Protein AF-F1VZH6-F1 (afdb_monomer_lite)

Sequence (99 aa):
MSQLWQARFFTTVNHLRDLPTTQVPEIAFAGRSNAGKSTAINILCNQKKLAFASKTPGRTQHINYFSIGGAQINQHRKDVTKVDEIRALLGRFTWLWIR

Radius of gyration: 13.42 Å; chains: 1; bounding box: 29×26×40 Å

pLDDT: mean 80.15, std 15.77, range [41.16, 95.81]

Foldseek 3Di:
DDQLLVKAWDDKDQDPVPDDPAPAAEAEDDDDFQVVSQVVSCVSNVHDPHRDGDPDDDDTKMKTKIFGFQRDDDDDPPDDRPSVGTHYIYIYIDPDDDD

Structure (mmCIF, N/CA/C/O backbone):
data_AF-F1VZH6-F1
#
_entry.id   AF-F1VZH6-F1
#
loop_
_atom_site.group_PDB
_atom_site.id
_atom_site.type_symbol
_atom_site.label_atom_id
_atom_site.label_alt_id
_atom_site.label_comp_id
_atom_site.label_asym_id
_atom_site.label_entity_id
_atom_site.label_seq_id
_atom_site.pdbx_PDB_ins_code
_atom_site.Cartn_x
_atom_site.Cartn_y
_atom_site.Cartn_z
_atom_site.occupancy
_atom_site.B_iso_or_equiv
_atom_site.auth_seq_id
_atom_site.auth_comp_id
_atom_site.auth_asym_id
_atom_site.auth_atom_id
_atom_site.pdbx_PDB_model_num
ATOM 1 N N . MET A 1 1 ? -10.932 6.191 17.191 1.00 63.06 1 MET A N 1
ATOM 2 C CA . MET A 1 1 ? -9.480 6.414 16.989 1.00 63.06 1 MET A CA 1
ATOM 3 C C . MET A 1 1 ? -9.085 5.931 15.602 1.00 63.06 1 MET A C 1
ATOM 5 O O . MET A 1 1 ? -9.630 4.925 15.161 1.00 63.06 1 MET A O 1
ATOM 9 N N . SER A 1 2 ? -8.184 6.639 14.912 1.00 82.38 2 SER A N 1
ATOM 10 C CA . SER A 1 2 ? -7.696 6.229 13.584 1.00 82.38 2 SER A CA 1
ATOM 11 C C . SER A 1 2 ? -7.017 4.856 13.648 1.00 82.38 2 SER A C 1
ATOM 13 O O . SER A 1 2 ? -6.312 4.570 14.612 1.00 82.38 2 SER A O 1
ATOM 15 N N . GLN A 1 3 ? -7.221 4.015 12.630 1.00 87.38 3 GLN A N 1
ATOM 16 C CA . GLN A 1 3 ? -6.587 2.691 12.502 1.00 87.38 3 GLN A CA 1
ATOM 17 C C . GLN A 1 3 ? -5.386 2.704 11.544 1.00 87.38 3 GLN A C 1
ATOM 19 O O . GLN A 1 3 ? -4.664 1.716 11.441 1.00 87.38 3 GLN A O 1
ATOM 24 N N . LEU A 1 4 ? -5.123 3.837 10.880 1.00 90.56 4 LEU A N 1
ATOM 25 C CA . LEU A 1 4 ? -4.080 3.968 9.854 1.00 90.56 4 LEU A CA 1
ATOM 26 C C . LEU A 1 4 ? -2.671 3.674 10.379 1.00 90.56 4 LEU A C 1
ATOM 28 O O . LEU A 1 4 ? -1.816 3.206 9.633 1.00 90.56 4 LEU A O 1
ATOM 32 N N . TRP A 1 5 ? -2.431 3.905 11.669 1.00 90.06 5 TRP A N 1
ATOM 33 C CA . TRP A 1 5 ? -1.143 3.636 12.306 1.00 90.06 5 TRP A CA 1
ATOM 34 C C . TRP A 1 5 ? -0.779 2.148 12.361 1.00 90.06 5 TRP A C 1
ATOM 36 O O . TRP A 1 5 ? 0.395 1.801 12.493 1.00 90.06 5 TRP A O 1
ATOM 46 N N . GLN A 1 6 ? -1.765 1.264 12.198 1.00 89.31 6 GLN A N 1
ATOM 47 C CA . GLN A 1 6 ? -1.581 -0.185 12.152 1.00 89.31 6 GLN A CA 1
ATOM 48 C C . GLN A 1 6 ? -1.117 -0.676 10.776 1.00 89.31 6 GLN A C 1
ATOM 50 O O . GLN A 1 6 ? -0.894 -1.871 10.612 1.00 89.31 6 GLN A O 1
ATOM 55 N N . ALA A 1 7 ? -0.965 0.218 9.791 1.00 91.38 7 ALA A N 1
ATOM 56 C CA . ALA A 1 7 ? -0.719 -0.186 8.418 1.00 91.38 7 ALA A CA 1
ATOM 57 C C . ALA A 1 7 ? 0.557 -1.031 8.254 1.00 91.38 7 ALA A C 1
ATOM 59 O O . ALA A 1 7 ? 1.581 -0.769 8.899 1.00 91.38 7 ALA A O 1
ATOM 60 N N . ARG A 1 8 ? 0.517 -2.034 7.376 1.00 90.00 8 ARG A N 1
ATOM 61 C CA . ARG A 1 8 ? 1.663 -2.893 7.038 1.00 90.00 8 ARG A CA 1
ATOM 62 C C . ARG A 1 8 ? 1.747 -3.123 5.544 1.00 90.00 8 ARG A C 1
ATOM 64 O O . ARG A 1 8 ? 0.741 -3.067 4.854 1.00 90.00 8 ARG A O 1
ATOM 71 N N . PHE A 1 9 ? 2.953 -3.380 5.047 1.00 90.31 9 PHE A N 1
ATOM 72 C CA . PHE A 1 9 ? 3.122 -3.861 3.680 1.00 90.31 9 PHE A CA 1
ATOM 73 C C . PHE A 1 9 ? 2.400 -5.202 3.525 1.00 90.31 9 PHE A C 1
ATOM 75 O O . PHE A 1 9 ? 2.608 -6.097 4.340 1.00 90.31 9 PHE A O 1
ATOM 82 N N . PHE A 1 10 ? 1.559 -5.310 2.500 1.00 89.69 10 PHE A N 1
ATOM 83 C CA . PHE A 1 10 ? 0.772 -6.501 2.216 1.00 89.69 10 PHE A CA 1
ATOM 84 C C . PHE A 1 10 ? 1.360 -7.268 1.031 1.00 89.69 10 PHE A C 1
ATOM 86 O O . PHE A 1 10 ? 1.808 -8.399 1.191 1.00 89.69 10 PHE A O 1
ATOM 93 N N . THR A 1 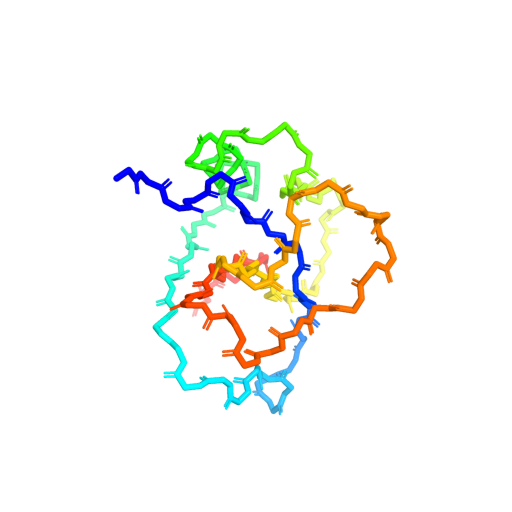11 ? 1.414 -6.648 -0.149 1.00 89.06 11 THR A N 1
ATOM 94 C CA . THR A 1 11 ? 1.994 -7.278 -1.342 1.00 89.06 11 THR A CA 1
ATOM 95 C C . THR A 1 11 ? 2.377 -6.249 -2.406 1.00 89.06 11 THR A C 1
ATOM 97 O O . THR A 1 11 ? 1.953 -5.090 -2.353 1.00 89.06 11 THR A O 1
ATOM 100 N N . THR A 1 12 ? 3.158 -6.684 -3.394 1.00 90.38 12 THR A N 1
ATOM 101 C CA . THR A 1 12 ? 3.439 -5.936 -4.622 1.00 90.38 12 THR A CA 1
ATOM 102 C C . THR A 1 12 ? 2.850 -6.680 -5.808 1.00 90.38 12 THR A C 1
ATOM 104 O O . THR A 1 12 ? 3.096 -7.869 -5.985 1.00 90.38 12 THR A O 1
ATOM 107 N N . VAL A 1 13 ? 2.113 -5.955 -6.640 1.00 89.94 13 VAL A N 1
ATOM 108 C CA . VAL A 1 13 ? 1.414 -6.479 -7.812 1.00 89.94 13 VAL A CA 1
ATOM 109 C C . VAL A 1 13 ? 1.990 -5.861 -9.079 1.00 89.94 13 VAL A C 1
ATOM 111 O O . VAL A 1 13 ? 2.201 -4.645 -9.144 1.00 89.94 13 VAL A O 1
ATOM 114 N N . ASN A 1 14 ? 2.218 -6.703 -10.090 1.00 87.38 14 ASN A N 1
ATOM 115 C CA . ASN A 1 14 ? 2.811 -6.309 -11.375 1.00 87.38 14 ASN A CA 1
ATOM 116 C C . ASN A 1 14 ? 1.837 -6.489 -12.545 1.00 87.38 14 ASN A C 1
ATOM 118 O O . ASN A 1 14 ? 1.962 -5.805 -13.559 1.00 87.38 14 ASN A O 1
ATOM 122 N N . HIS A 1 15 ? 0.874 -7.403 -12.414 1.00 86.19 15 HIS A N 1
ATOM 123 C CA . HIS A 1 15 ? -0.149 -7.665 -13.418 1.00 86.19 15 HIS A CA 1
ATOM 124 C C . HIS A 1 15 ? -1.538 -7.574 -12.794 1.00 86.19 15 HIS A C 1
ATOM 126 O O . HIS A 1 15 ? -1.731 -7.943 -11.641 1.00 86.19 15 HIS A O 1
ATOM 132 N N . LEU A 1 16 ? -2.523 -7.134 -13.580 1.00 86.94 16 LEU A N 1
ATOM 133 C CA . LEU A 1 16 ? -3.916 -6.994 -13.130 1.00 86.94 16 LEU A CA 1
ATOM 134 C C . LEU A 1 16 ? -4.502 -8.300 -12.571 1.00 86.94 16 LEU A C 1
ATOM 136 O O . LEU A 1 16 ? -5.274 -8.270 -11.624 1.00 86.94 16 LEU A O 1
ATOM 140 N N . ARG A 1 17 ? -4.106 -9.447 -13.130 1.00 89.69 17 ARG A N 1
ATOM 141 C CA . ARG A 1 17 ? -4.544 -10.771 -12.658 1.00 89.69 17 ARG A CA 1
ATOM 142 C C . ARG A 1 17 ? -4.025 -11.139 -11.262 1.00 89.69 17 ARG A C 1
ATOM 144 O O . ARG A 1 17 ? -4.589 -12.027 -10.641 1.00 89.69 17 ARG A O 1
ATOM 151 N N . ASP A 1 18 ? -2.964 -10.475 -10.801 1.00 89.38 18 ASP A N 1
ATOM 152 C CA . ASP A 1 18 ? -2.341 -10.723 -9.498 1.00 89.38 18 ASP A CA 1
ATOM 153 C C . ASP A 1 18 ? -2.858 -9.734 -8.431 1.00 89.38 18 ASP A C 1
ATOM 155 O O . ASP A 1 18 ? -2.296 -9.647 -7.338 1.00 89.38 18 ASP A O 1
ATOM 159 N N . LEU A 1 19 ? -3.896 -8.942 -8.745 1.00 89.75 19 LEU A N 1
ATOM 160 C CA . LEU A 1 19 ? -4.539 -8.061 -7.771 1.00 89.75 19 LEU A CA 1
ATOM 161 C C . LEU A 1 19 ? -5.125 -8.880 -6.609 1.00 89.75 19 LEU A C 1
ATOM 163 O O . LEU A 1 19 ? -5.651 -9.974 -6.836 1.00 89.75 19 LEU A O 1
ATOM 167 N N . PRO A 1 20 ? -5.072 -8.366 -5.365 1.00 87.38 20 PRO A N 1
ATOM 168 C CA . PRO A 1 20 ? -5.700 -9.031 -4.237 1.00 87.38 20 PRO A CA 1
ATOM 169 C C . PRO A 1 20 ? -7.196 -9.215 -4.483 1.00 87.38 20 PRO A C 1
ATOM 171 O O . PRO A 1 20 ? -7.894 -8.277 -4.850 1.00 87.38 20 PRO A O 1
ATOM 174 N N . THR A 1 21 ? -7.715 -10.408 -4.213 1.00 88.44 21 THR A N 1
ATOM 175 C CA . THR A 1 21 ? -9.156 -10.697 -4.289 1.00 88.44 21 THR A CA 1
ATOM 176 C C . THR A 1 21 ? -9.880 -10.374 -2.977 1.00 88.44 21 THR A C 1
ATOM 178 O O . THR A 1 21 ? -10.909 -10.969 -2.657 1.00 88.44 21 THR A O 1
ATOM 181 N N . THR A 1 22 ? -9.318 -9.481 -2.160 1.00 85.94 22 THR A N 1
ATOM 182 C CA . THR A 1 22 ? -9.888 -9.088 -0.868 1.00 85.94 22 THR A CA 1
ATOM 183 C C . THR A 1 22 ? -11.150 -8.255 -1.069 1.00 85.94 22 THR A C 1
ATOM 185 O O . THR A 1 22 ? -11.151 -7.319 -1.857 1.00 85.94 22 THR A O 1
ATOM 188 N N . GLN A 1 23 ? -12.209 -8.536 -0.306 1.00 88.50 23 GLN A N 1
ATOM 189 C CA . GLN A 1 23 ? -13.490 -7.811 -0.391 1.00 88.50 23 GLN A CA 1
ATOM 190 C C . GLN A 1 23 ? -13.539 -6.541 0.479 1.00 88.50 23 GLN A C 1
ATOM 192 O O . GLN A 1 23 ? -14.608 -6.022 0.795 1.00 88.50 23 GLN A O 1
ATOM 197 N N . VAL A 1 24 ? -12.378 -6.055 0.914 1.00 91.19 24 VAL A N 1
ATOM 198 C CA . VAL A 1 24 ? -12.258 -4.878 1.780 1.00 91.19 24 VAL A CA 1
ATOM 199 C C . VAL A 1 24 ? -12.154 -3.611 0.930 1.00 91.19 24 VAL A C 1
ATOM 201 O O . VAL A 1 24 ? -11.644 -3.669 -0.188 1.00 91.19 24 VAL A O 1
ATOM 204 N N . PRO A 1 25 ? -12.588 -2.447 1.436 1.00 94.19 25 PRO A N 1
ATOM 205 C CA . PRO A 1 25 ? -12.425 -1.193 0.711 1.00 94.19 25 PRO A CA 1
ATOM 206 C C . PRO A 1 25 ? -10.946 -0.872 0.441 1.00 94.19 25 PRO A C 1
ATOM 208 O O . PRO A 1 25 ? -10.089 -1.031 1.318 1.00 94.19 25 PRO A O 1
ATOM 211 N N . GLU A 1 26 ? -10.662 -0.353 -0.756 1.00 93.38 26 GLU A N 1
ATOM 212 C CA . GLU A 1 26 ? -9.319 0.056 -1.181 1.00 93.38 26 GLU A CA 1
ATOM 213 C C . GLU A 1 26 ? -9.240 1.567 -1.447 1.00 93.38 26 GLU A C 1
ATOM 215 O O . GLU A 1 26 ? -10.132 2.154 -2.060 1.00 93.38 26 GLU A O 1
ATOM 220 N N . ILE A 1 27 ? -8.144 2.205 -1.028 1.00 94.50 27 ILE A N 1
ATOM 221 C CA . ILE A 1 27 ? -7.839 3.611 -1.328 1.00 94.50 27 ILE A CA 1
ATOM 222 C C . ILE A 1 27 ? -6.579 3.682 -2.191 1.00 94.50 27 ILE A C 1
ATOM 224 O O . ILE A 1 27 ? -5.488 3.296 -1.766 1.00 94.50 27 ILE A O 1
ATOM 228 N N . ALA A 1 28 ? -6.721 4.228 -3.396 1.00 92.62 28 ALA A N 1
ATOM 229 C CA . ALA A 1 28 ? -5.639 4.389 -4.358 1.00 92.62 28 ALA A CA 1
ATOM 230 C C . ALA A 1 28 ? -4.895 5.730 -4.199 1.00 92.62 28 ALA A C 1
ATOM 232 O O . ALA A 1 28 ? -5.483 6.805 -4.277 1.00 92.62 28 ALA A O 1
ATOM 233 N N . PHE A 1 29 ? -3.569 5.673 -4.077 1.00 91.75 29 PHE A N 1
ATOM 234 C CA . PHE A 1 29 ? -2.660 6.816 -4.151 1.00 91.75 29 PHE A CA 1
ATOM 235 C C . PHE A 1 29 ? -2.037 6.898 -5.546 1.00 91.75 29 PHE A C 1
ATOM 237 O O . PHE A 1 29 ? -1.126 6.131 -5.887 1.00 91.75 29 PHE A O 1
ATOM 244 N N . ALA A 1 30 ? -2.491 7.875 -6.329 1.00 88.31 30 ALA A N 1
ATOM 245 C CA . ALA A 1 30 ? -1.993 8.188 -7.665 1.00 88.31 30 ALA A CA 1
ATOM 246 C C . ALA A 1 30 ? -1.299 9.563 -7.701 1.00 88.31 30 ALA A C 1
ATOM 248 O O . ALA A 1 30 ? -1.548 10.430 -6.868 1.00 88.31 30 ALA A O 1
ATOM 249 N N . GLY A 1 31 ? -0.369 9.757 -8.642 1.00 84.31 31 GLY A N 1
ATOM 250 C CA . GLY A 1 31 ? 0.375 11.015 -8.783 1.00 84.31 31 GLY A CA 1
ATOM 251 C C . GLY A 1 31 ? 1.765 10.846 -9.400 1.00 84.31 31 GLY A C 1
ATOM 252 O O . GLY A 1 31 ? 2.326 9.750 -9.397 1.00 84.31 31 GLY A O 1
ATOM 253 N N . ARG A 1 32 ? 2.351 11.944 -9.906 1.00 81.19 32 ARG A N 1
ATOM 254 C CA . ARG A 1 32 ? 3.640 11.942 -10.641 1.00 81.19 32 ARG A CA 1
ATOM 255 C C . ARG A 1 32 ? 4.822 11.478 -9.785 1.00 81.19 32 ARG A C 1
ATOM 257 O O . ARG A 1 32 ? 5.604 10.635 -10.202 1.00 81.19 32 ARG A O 1
ATOM 264 N N . SER A 1 33 ? 4.944 12.004 -8.567 1.00 83.69 33 SER A N 1
ATOM 265 C CA . SER A 1 33 ? 6.106 11.755 -7.707 1.00 83.69 33 SER A CA 1
ATOM 266 C C . SER A 1 33 ? 5.907 10.527 -6.821 1.00 83.69 33 SER A C 1
ATOM 268 O O . SER A 1 33 ? 4.965 10.462 -6.031 1.00 83.69 33 SER A O 1
ATOM 270 N N . ASN A 1 34 ? 6.785 9.526 -6.924 1.00 83.62 34 ASN A N 1
ATOM 271 C CA . ASN A 1 34 ? 6.801 8.400 -5.978 1.00 83.62 34 ASN A CA 1
ATOM 272 C C . ASN A 1 34 ? 7.230 8.844 -4.576 1.00 83.62 34 ASN A C 1
ATOM 274 O O . ASN A 1 34 ? 6.725 8.296 -3.596 1.00 83.62 34 ASN A O 1
ATOM 278 N N . ALA A 1 35 ? 8.098 9.856 -4.481 1.00 86.56 35 ALA A N 1
ATOM 279 C CA . ALA A 1 35 ? 8.487 10.451 -3.208 1.00 86.56 35 ALA A CA 1
ATOM 280 C C . ALA A 1 35 ? 7.273 11.062 -2.500 1.00 86.56 35 ALA A C 1
ATOM 282 O O . ALA A 1 35 ? 6.974 10.661 -1.382 1.00 86.56 35 ALA A O 1
ATOM 283 N N . GLY A 1 36 ? 6.503 11.916 -3.185 1.00 89.25 36 GLY A N 1
ATOM 284 C CA . GLY A 1 36 ? 5.316 12.559 -2.607 1.00 89.25 36 GLY A CA 1
ATOM 285 C C . GLY A 1 36 ? 4.272 11.558 -2.108 1.00 89.25 36 GLY A C 1
ATOM 286 O O . GLY A 1 36 ? 3.839 11.638 -0.962 1.00 89.25 36 GLY A O 1
ATOM 287 N N . LYS A 1 37 ? 3.935 10.550 -2.925 1.00 91.44 37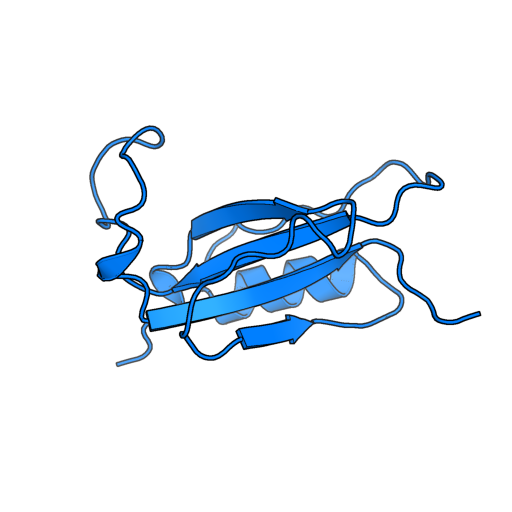 LYS A N 1
ATOM 288 C CA . LYS A 1 37 ? 2.986 9.494 -2.530 1.00 91.44 37 LYS A CA 1
ATOM 289 C C . LYS A 1 37 ? 3.463 8.703 -1.314 1.00 91.44 37 LYS A C 1
ATOM 291 O O . LYS A 1 37 ? 2.690 8.443 -0.401 1.00 91.44 37 LYS A O 1
ATOM 296 N N . SER A 1 38 ? 4.740 8.326 -1.294 1.00 91.38 38 SER A N 1
ATOM 297 C CA . SER A 1 38 ? 5.306 7.552 -0.183 1.00 91.38 38 SER A CA 1
ATOM 298 C C . SER A 1 38 ? 5.351 8.371 1.104 1.00 91.38 38 SER A C 1
ATOM 300 O O . SER A 1 38 ? 5.005 7.859 2.162 1.00 91.38 38 SER A O 1
ATOM 302 N N . THR A 1 39 ? 5.711 9.653 1.009 1.00 93.75 39 THR A N 1
ATOM 303 C CA . THR A 1 39 ? 5.676 10.591 2.134 1.00 93.75 39 THR A CA 1
ATOM 304 C C . THR A 1 39 ? 4.258 10.756 2.675 1.00 93.75 39 THR A C 1
ATOM 306 O O . THR A 1 39 ? 4.069 10.649 3.881 1.00 93.75 39 THR A O 1
ATOM 309 N N . ALA A 1 40 ? 3.255 10.936 1.810 1.00 94.75 40 ALA A N 1
ATOM 310 C CA . ALA A 1 40 ? 1.859 11.052 2.230 1.00 94.75 40 ALA A CA 1
ATOM 311 C C . ALA A 1 40 ? 1.371 9.798 2.973 1.00 94.75 40 ALA A C 1
ATOM 313 O O . ALA A 1 40 ? 0.826 9.915 4.066 1.00 94.75 40 ALA A O 1
ATOM 314 N N . ILE A 1 41 ? 1.634 8.602 2.431 1.00 94.88 41 ILE A N 1
ATOM 315 C CA . ILE A 1 41 ? 1.280 7.329 3.083 1.00 94.88 41 ILE A CA 1
ATOM 316 C C . ILE A 1 41 ? 1.956 7.214 4.456 1.00 94.88 41 ILE A C 1
ATOM 318 O O . ILE A 1 41 ? 1.300 6.915 5.447 1.00 94.88 41 ILE A O 1
ATOM 322 N N . ASN A 1 42 ? 3.256 7.506 4.537 1.00 95.06 42 ASN A N 1
ATOM 323 C CA . ASN A 1 42 ? 4.013 7.467 5.788 1.00 95.06 42 ASN A CA 1
ATOM 324 C C . ASN A 1 42 ? 3.448 8.428 6.850 1.00 95.06 42 ASN A C 1
ATOM 326 O O . ASN A 1 42 ? 3.334 8.053 8.015 1.00 95.06 42 ASN A O 1
ATOM 330 N N . ILE A 1 43 ? 3.068 9.647 6.456 1.00 95.81 43 ILE A N 1
ATOM 331 C CA . ILE A 1 43 ? 2.478 10.647 7.357 1.00 95.81 43 ILE A CA 1
ATOM 332 C C . ILE A 1 43 ? 1.087 10.206 7.824 1.00 95.81 43 ILE A C 1
ATOM 334 O O . ILE A 1 43 ? 0.836 10.176 9.026 1.00 95.81 43 ILE A O 1
ATOM 338 N N . LEU A 1 44 ? 0.204 9.809 6.901 1.00 95.38 44 LEU A N 1
ATOM 339 C CA . LEU A 1 44 ? -1.159 9.359 7.218 1.00 95.38 44 LEU A CA 1
ATOM 340 C C . 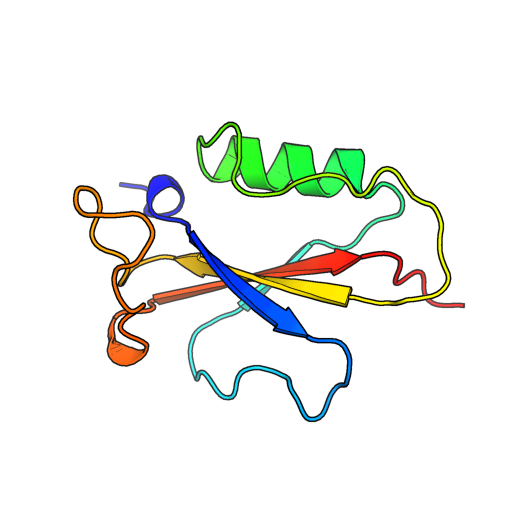LEU A 1 44 ? -1.166 8.138 8.144 1.00 95.38 44 LEU A C 1
ATOM 342 O O . LEU A 1 44 ? -2.001 8.034 9.042 1.00 95.38 44 LEU A O 1
ATOM 346 N N . CYS A 1 45 ? -0.212 7.229 7.950 1.00 93.50 45 CYS A N 1
ATOM 347 C CA . CYS A 1 45 ? -0.036 6.040 8.773 1.00 93.50 45 CYS A CA 1
ATOM 348 C C . CYS A 1 45 ? 0.872 6.267 9.989 1.00 93.50 45 CYS A C 1
ATOM 350 O O . CYS A 1 45 ? 1.172 5.306 10.685 1.00 93.50 45 CYS A O 1
ATOM 352 N N . ASN A 1 46 ? 1.345 7.487 10.257 1.00 93.88 46 ASN A N 1
ATOM 353 C CA . ASN A 1 46 ? 2.277 7.789 11.350 1.00 93.88 46 ASN A CA 1
ATOM 354 C C . ASN A 1 46 ? 3.482 6.813 11.432 1.00 93.88 46 ASN A C 1
ATOM 356 O O . ASN A 1 46 ? 3.860 6.337 12.503 1.00 93.88 46 ASN A O 1
ATOM 360 N N . GLN A 1 47 ? 4.072 6.464 10.283 1.00 92.19 47 GLN A N 1
ATOM 361 C CA . GLN A 1 47 ? 5.163 5.494 10.163 1.00 92.19 47 GLN A CA 1
ATOM 362 C C . GLN A 1 47 ? 6.280 6.020 9.263 1.00 92.19 47 GLN A C 1
ATOM 364 O O . GLN A 1 47 ? 6.049 6.445 8.140 1.00 92.19 47 GLN A O 1
ATOM 369 N N . LYS A 1 48 ? 7.537 5.926 9.715 1.00 89.38 48 LYS A N 1
A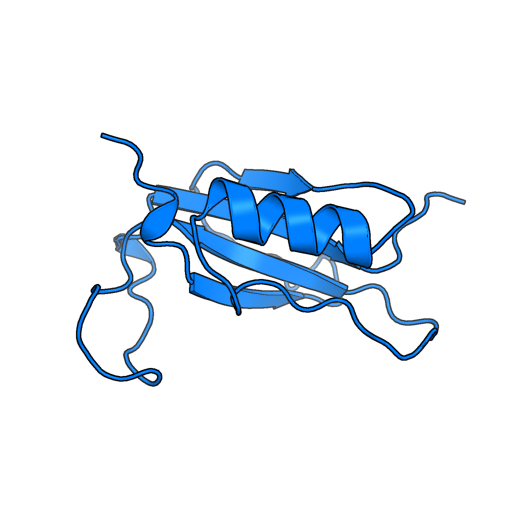TOM 370 C CA . LYS A 1 48 ? 8.696 6.467 8.973 1.00 89.38 48 LYS A CA 1
ATOM 371 C C . LYS A 1 48 ? 9.209 5.573 7.834 1.00 89.38 48 LYS A C 1
ATOM 373 O O . LYS A 1 48 ? 9.964 6.043 6.989 1.00 89.38 48 LYS A O 1
ATOM 378 N N . LYS A 1 49 ? 8.891 4.275 7.851 1.00 89.75 49 LYS A N 1
ATOM 379 C CA . LYS A 1 49 ? 9.498 3.248 6.978 1.00 89.75 49 LYS A CA 1
ATOM 380 C C . LYS A 1 49 ? 8.457 2.266 6.413 1.00 89.75 49 LYS A C 1
ATOM 382 O O . LYS A 1 49 ? 8.760 1.083 6.278 1.00 89.75 49 LYS A O 1
ATOM 387 N N . LEU A 1 50 ? 7.238 2.742 6.139 1.00 90.81 50 LEU A N 1
ATOM 388 C CA . LEU A 1 50 ? 6.163 1.926 5.564 1.00 90.81 50 LEU A CA 1
ATOM 389 C C . LEU A 1 50 ? 6.258 1.902 4.033 1.00 90.81 50 LEU A C 1
ATOM 391 O O . LEU A 1 50 ? 6.448 0.846 3.438 1.00 90.81 50 LEU A O 1
ATOM 395 N N . ALA A 1 51 ? 6.193 3.073 3.398 1.00 91.06 51 ALA A N 1
ATOM 396 C CA . ALA A 1 51 ? 6.314 3.236 1.956 1.00 91.06 51 ALA A CA 1
ATOM 397 C C . ALA A 1 51 ? 7.662 3.874 1.588 1.00 91.06 51 ALA A C 1
ATOM 399 O O . ALA A 1 51 ? 8.018 4.948 2.077 1.00 91.06 51 ALA A O 1
ATOM 400 N N . PHE A 1 52 ? 8.399 3.234 0.678 1.00 84.81 52 PHE A N 1
ATOM 401 C CA . PHE A 1 52 ? 9.704 3.710 0.212 1.00 84.81 52 PHE A CA 1
ATOM 402 C C . PHE A 1 52 ? 9.623 4.266 -1.203 1.00 84.81 52 PHE A C 1
ATOM 404 O O . PHE A 1 52 ? 9.132 3.589 -2.108 1.00 84.81 52 PHE A O 1
ATOM 411 N N . ALA A 1 53 ? 10.150 5.468 -1.423 1.00 74.19 53 ALA A N 1
ATOM 412 C CA . ALA A 1 53 ? 10.345 5.972 -2.775 1.00 74.19 53 ALA A CA 1
ATOM 413 C C . ALA A 1 53 ? 11.392 5.098 -3.492 1.00 74.19 53 ALA A C 1
ATOM 415 O O . ALA A 1 53 ? 12.518 4.979 -3.005 1.00 74.19 53 ALA A O 1
ATOM 416 N N . SER A 1 54 ? 11.044 4.477 -4.627 1.00 66.25 54 SER A N 1
ATOM 417 C CA . SER A 1 54 ? 12.055 3.792 -5.440 1.00 66.25 54 SER A CA 1
ATOM 418 C C . SER A 1 54 ? 13.010 4.843 -6.010 1.00 66.25 54 SER A C 1
ATOM 420 O O . SER A 1 54 ? 12.571 5.830 -6.601 1.00 66.25 54 SER A O 1
ATOM 422 N N . LYS A 1 55 ? 14.316 4.656 -5.796 1.00 56.19 55 LYS A N 1
ATOM 423 C CA . LYS A 1 55 ? 15.351 5.568 -6.309 1.00 56.19 55 LYS A CA 1
ATOM 424 C C . LYS A 1 55 ? 15.667 5.326 -7.783 1.00 56.19 55 LYS A C 1
ATOM 426 O O . LYS A 1 55 ? 16.096 6.249 -8.459 1.00 56.19 55 LYS A O 1
ATOM 431 N N . THR A 1 56 ? 15.436 4.110 -8.275 1.00 56.44 56 THR A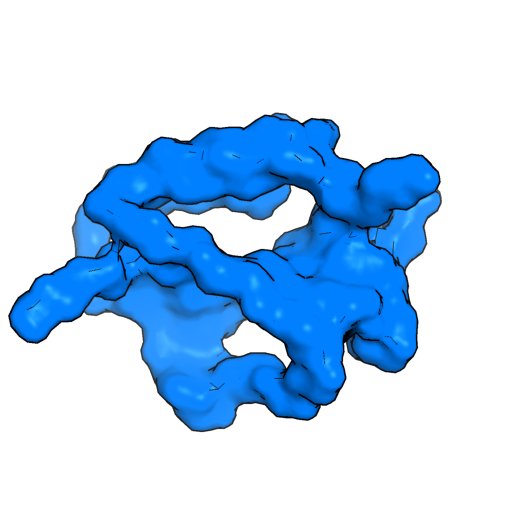 N 1
ATOM 432 C CA . THR A 1 56 ? 15.747 3.725 -9.654 1.00 56.44 56 THR A CA 1
ATOM 433 C C . THR A 1 56 ? 14.575 4.074 -10.579 1.00 56.44 56 THR A C 1
ATOM 435 O O . THR A 1 56 ? 13.471 3.554 -10.375 1.00 56.44 56 THR A O 1
ATOM 438 N N . PRO A 1 57 ? 14.768 4.945 -11.584 1.00 52.22 57 PRO A N 1
ATOM 439 C CA . PRO A 1 57 ? 13.828 5.101 -12.687 1.00 52.22 57 PRO A CA 1
ATOM 440 C C . PRO A 1 57 ? 13.877 3.831 -13.543 1.00 52.22 57 PRO A C 1
ATOM 442 O O . PRO A 1 57 ? 14.955 3.402 -13.947 1.00 52.22 57 PRO A O 1
ATOM 445 N N . GLY A 1 58 ? 12.738 3.200 -13.813 1.00 54.56 58 GLY A N 1
ATOM 446 C CA . GLY A 1 58 ? 12.717 1.962 -14.589 1.00 54.56 58 GLY A CA 1
ATOM 447 C C . GLY A 1 58 ? 11.302 1.535 -14.948 1.00 54.56 58 GLY A C 1
ATOM 448 O O . GLY A 1 58 ? 10.384 1.728 -14.160 1.00 54.56 58 GLY A O 1
ATOM 449 N N . ARG A 1 59 ? 11.155 0.975 -16.153 1.00 53.25 59 ARG A N 1
ATOM 450 C CA . ARG A 1 59 ? 9.922 0.642 -16.899 1.00 53.25 59 ARG A CA 1
ATOM 451 C C . ARG A 1 59 ? 8.820 -0.148 -16.169 1.00 53.25 59 ARG A C 1
ATOM 453 O O . ARG A 1 59 ? 7.760 -0.339 -16.759 1.00 53.25 59 ARG A O 1
ATOM 460 N N . THR A 1 60 ? 9.038 -0.633 -14.951 1.00 52.94 60 THR A N 1
ATOM 461 C CA . THR A 1 60 ? 8.119 -1.566 -14.293 1.00 52.94 60 THR A CA 1
ATOM 462 C C . THR A 1 60 ? 7.075 -0.829 -13.455 1.00 52.94 60 THR A C 1
ATOM 464 O O . THR A 1 60 ? 7.400 -0.091 -12.522 1.00 52.94 60 THR A O 1
ATOM 467 N N . GLN A 1 61 ? 5.804 -1.038 -13.800 1.00 72.31 61 GLN A N 1
ATOM 468 C CA . GLN A 1 61 ? 4.654 -0.516 -13.069 1.00 72.31 61 GLN A CA 1
ATOM 469 C C . GLN A 1 61 ? 4.327 -1.485 -11.929 1.00 72.31 61 GLN A C 1
ATOM 471 O O . GLN A 1 61 ? 3.949 -2.627 -12.168 1.00 72.31 61 GLN A O 1
ATOM 476 N N . HIS A 1 62 ? 4.509 -1.035 -10.691 1.00 84.38 62 HIS A N 1
ATOM 477 C CA . HIS A 1 62 ? 4.230 -1.834 -9.497 1.00 84.38 62 HIS A CA 1
ATOM 478 C C . HIS A 1 62 ? 3.140 -1.165 -8.671 1.00 84.38 62 HIS A C 1
ATOM 480 O O . HIS A 1 62 ? 3.269 0.011 -8.316 1.00 84.38 62 HIS A O 1
ATOM 486 N N . ILE A 1 63 ? 2.113 -1.908 -8.280 1.00 89.19 63 ILE A N 1
ATOM 487 C CA . ILE A 1 63 ? 1.157 -1.461 -7.267 1.00 89.19 63 ILE A CA 1
ATOM 488 C C . ILE A 1 63 ? 1.601 -2.064 -5.940 1.00 89.19 63 ILE A C 1
ATOM 490 O O . ILE A 1 63 ? 1.731 -3.277 -5.824 1.00 89.19 63 ILE A O 1
ATOM 494 N N . ASN A 1 64 ? 1.888 -1.222 -4.947 1.00 91.62 64 ASN A N 1
ATOM 495 C CA . ASN A 1 64 ? 2.199 -1.702 -3.598 1.00 91.62 64 ASN A CA 1
ATOM 496 C C . ASN A 1 64 ? 0.950 -1.565 -2.741 1.00 91.62 64 ASN A C 1
ATOM 498 O O . ASN A 1 64 ? 0.427 -0.458 -2.615 1.00 91.62 64 ASN A O 1
ATOM 502 N N . TYR A 1 65 ? 0.513 -2.666 -2.152 1.00 92.50 65 TYR A N 1
ATOM 503 C CA . TYR A 1 65 ? -0.617 -2.713 -1.247 1.00 92.50 65 TYR A CA 1
ATOM 504 C C . TYR A 1 65 ? -0.149 -2.676 0.203 1.00 92.50 65 TYR A C 1
ATOM 506 O O . TYR A 1 65 ? 0.813 -3.350 0.580 1.00 92.50 65 TYR A O 1
ATOM 514 N N . PHE A 1 66 ? -0.857 -1.905 1.021 1.00 92.75 66 PHE A N 1
ATOM 515 C CA . PHE A 1 66 ? -0.669 -1.850 2.463 1.00 92.75 66 PHE A CA 1
ATOM 516 C C . PHE A 1 66 ? -1.988 -2.175 3.161 1.00 92.75 66 PHE A C 1
ATOM 518 O O . PHE A 1 66 ? -2.996 -1.534 2.878 1.00 92.75 66 PHE A O 1
ATOM 525 N N . SER A 1 67 ? -1.995 -3.149 4.065 1.00 92.50 67 SER A N 1
ATOM 526 C CA . SER A 1 67 ? -3.183 -3.514 4.837 1.00 92.50 67 SER A CA 1
ATOM 527 C C . SER A 1 67 ? -3.372 -2.598 6.033 1.00 92.50 67 SER A C 1
ATOM 529 O O . SER A 1 67 ? -2.399 -2.167 6.647 1.00 92.50 67 SER A O 1
ATOM 531 N N . ILE A 1 68 ? -4.628 -2.304 6.368 1.00 91.44 68 ILE A N 1
ATOM 532 C CA . ILE A 1 68 ? -5.043 -1.630 7.600 1.00 91.44 68 ILE A CA 1
ATOM 533 C C . ILE A 1 68 ? -5.838 -2.634 8.435 1.00 91.44 68 ILE A C 1
ATOM 535 O O . ILE A 1 68 ? -6.822 -3.196 7.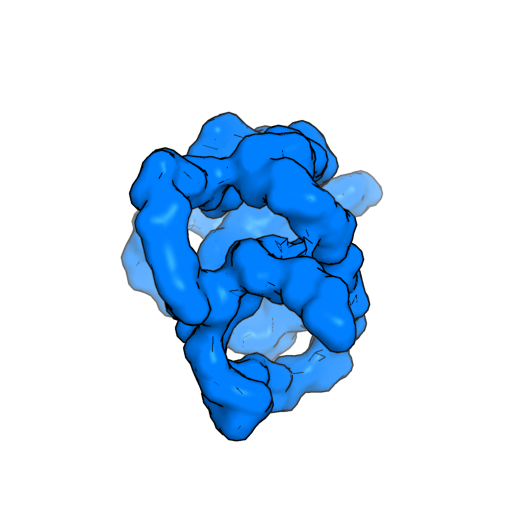954 1.00 91.44 68 ILE A O 1
ATOM 539 N N . GLY A 1 69 ? -5.439 -2.819 9.694 1.00 83.69 69 GLY A N 1
ATOM 540 C CA . GLY A 1 69 ? -5.999 -3.862 10.557 1.00 83.69 69 GLY A CA 1
ATOM 541 C C . GLY A 1 69 ? -5.414 -5.249 10.263 1.00 83.69 69 GLY A C 1
ATOM 542 O O . GLY A 1 69 ? -4.757 -5.457 9.244 1.00 83.69 69 GLY A O 1
ATOM 543 N N . GLY A 1 70 ? -5.585 -6.180 11.202 1.00 68.31 70 GLY A N 1
ATOM 544 C CA . GLY A 1 70 ? -5.212 -7.592 11.039 1.00 68.31 70 GLY A CA 1
ATOM 545 C C . GLY A 1 70 ? -3.727 -7.941 11.069 1.00 68.31 70 GLY A C 1
ATOM 546 O O . GLY A 1 70 ? -3.359 -9.114 11.043 1.00 68.31 70 GLY A O 1
ATOM 547 N N . ALA A 1 71 ? -2.854 -6.942 11.176 1.00 57.44 71 ALA A N 1
ATOM 548 C CA . ALA A 1 71 ? -1.462 -7.149 11.532 1.00 57.44 71 ALA A CA 1
ATOM 549 C C . ALA A 1 71 ? -1.276 -6.783 13.003 1.00 57.44 71 ALA A C 1
ATOM 551 O O . ALA A 1 71 ? -1.460 -5.624 13.389 1.00 57.44 71 ALA A O 1
ATOM 552 N N . GLN A 1 72 ? -0.928 -7.768 13.831 1.00 54.34 72 GLN A N 1
ATOM 553 C CA . GLN A 1 72 ? -0.701 -7.524 15.248 1.00 54.34 72 GLN A CA 1
ATOM 554 C C . GLN A 1 72 ? 0.401 -6.476 15.426 1.00 54.34 72 GLN A C 1
ATOM 556 O O . GLN A 1 72 ? 1.525 -6.596 14.931 1.00 54.34 72 GLN A O 1
ATOM 561 N N . ILE A 1 73 ? 0.055 -5.395 16.120 1.00 48.16 73 ILE A N 1
ATOM 562 C CA . ILE A 1 73 ? 1.044 -4.439 16.590 1.00 48.16 73 ILE A CA 1
ATOM 563 C C . ILE A 1 73 ? 1.712 -5.110 17.790 1.00 48.16 73 ILE A C 1
ATOM 565 O O . ILE A 1 73 ? 1.059 -5.261 18.816 1.00 48.16 73 ILE A O 1
ATOM 569 N N . ASN A 1 74 ? 2.986 -5.491 17.629 1.00 44.56 74 ASN A N 1
ATOM 570 C CA . ASN A 1 74 ? 3.930 -5.984 18.654 1.00 44.56 74 ASN A CA 1
ATOM 571 C C . ASN A 1 74 ? 4.377 -7.455 18.609 1.00 44.56 74 ASN A C 1
ATOM 573 O O . ASN A 1 74 ? 4.841 -7.953 19.629 1.00 44.56 74 ASN A O 1
ATOM 577 N N . GLN A 1 75 ? 4.406 -8.123 17.459 1.00 44.38 75 GLN A N 1
ATOM 578 C CA . GLN A 1 75 ? 5.304 -9.274 17.298 1.00 44.38 75 GLN A CA 1
ATOM 579 C C . GLN A 1 75 ? 5.858 -9.327 15.872 1.00 44.38 75 GLN A C 1
ATOM 581 O O . GLN A 1 75 ? 5.611 -8.427 15.071 1.00 44.38 75 GLN A O 1
ATOM 586 N N . HIS A 1 76 ? 6.839 -10.192 15.663 1.00 51.47 76 HIS A N 1
ATOM 587 C CA . HIS A 1 76 ? 7.928 -10.051 14.705 1.00 51.47 76 HIS A CA 1
ATOM 588 C C . HIS A 1 76 ? 7.505 -9.627 13.287 1.00 51.47 76 HIS A C 1
ATOM 590 O O . HIS A 1 76 ? 6.461 -9.997 12.767 1.00 51.47 76 HIS A O 1
ATOM 596 N N . ARG A 1 77 ? 8.410 -8.936 12.575 1.00 52.59 77 ARG A N 1
ATOM 597 C CA . ARG A 1 77 ? 8.286 -8.542 11.148 1.00 52.59 77 ARG A CA 1
ATOM 598 C C . ARG A 1 77 ? 7.956 -9.695 10.169 1.00 52.59 77 ARG A C 1
ATOM 600 O O . ARG A 1 77 ? 7.870 -9.441 8.973 1.00 52.59 77 ARG A O 1
ATOM 607 N N . LYS A 1 78 ? 7.867 -10.933 10.665 1.00 55.84 78 LYS A N 1
ATOM 608 C CA . LYS A 1 78 ? 7.609 -12.185 9.950 1.00 55.84 78 LYS A CA 1
ATOM 609 C C . LYS A 1 78 ? 6.229 -12.787 10.245 1.00 55.84 78 LYS A C 1
ATOM 611 O O . LYS A 1 78 ? 5.930 -13.834 9.679 1.00 55.84 78 LYS A O 1
ATOM 616 N N . ASP A 1 79 ? 5.419 -12.182 11.111 1.00 60.84 79 ASP A N 1
ATOM 617 C CA . ASP A 1 79 ? 4.100 -12.729 11.419 1.00 60.84 79 ASP A CA 1
ATOM 618 C C . ASP A 1 79 ? 3.209 -12.694 10.175 1.00 60.84 79 ASP A C 1
ATOM 620 O O . ASP A 1 79 ? 3.180 -11.714 9.422 1.00 60.84 79 ASP A O 1
ATOM 624 N N . VAL A 1 80 ? 2.506 -13.803 9.943 1.00 63.62 80 VAL A N 1
ATOM 625 C CA . VAL A 1 80 ? 1.608 -13.962 8.799 1.00 63.62 80 VAL A CA 1
ATOM 626 C C . VAL A 1 80 ? 0.502 -12.915 8.905 1.00 63.62 80 VAL A C 1
ATOM 628 O O . VAL A 1 80 ? -0.162 -12.801 9.935 1.00 63.62 80 VAL A O 1
ATOM 631 N N . THR A 1 81 ? 0.292 -12.146 7.834 1.00 68.31 81 THR A N 1
ATOM 632 C CA . THR A 1 81 ? -0.858 -11.238 7.768 1.00 68.31 81 THR A CA 1
ATOM 633 C C . THR A 1 81 ? -2.123 -12.082 7.721 1.00 68.31 81 THR A C 1
ATOM 635 O O . THR A 1 81 ? -2.329 -12.832 6.767 1.00 68.31 81 THR A O 1
ATOM 638 N N . LYS A 1 82 ? -2.971 -11.971 8.742 1.00 78.50 82 LYS A N 1
ATOM 639 C CA . LYS A 1 82 ? -4.268 -12.641 8.747 1.00 78.50 82 LYS A CA 1
ATOM 640 C C . LYS A 1 82 ? -5.217 -11.873 7.841 1.00 78.50 82 LYS A C 1
ATOM 642 O O . LYS A 1 82 ? -5.691 -10.797 8.199 1.00 78.50 82 LYS A O 1
ATOM 647 N N . VAL A 1 83 ? -5.453 -12.422 6.655 1.00 79.62 83 VAL A N 1
ATOM 648 C CA . VAL A 1 83 ? -6.246 -11.771 5.603 1.00 79.62 83 VAL A CA 1
ATOM 649 C C . VAL A 1 83 ? -7.664 -11.451 6.088 1.00 79.62 83 VAL A C 1
ATOM 651 O O . VAL A 1 83 ? -8.165 -10.369 5.801 1.00 79.62 83 VAL A O 1
ATOM 654 N N . ASP A 1 84 ? -8.254 -12.322 6.910 1.00 83.31 84 ASP A N 1
ATOM 655 C CA . ASP A 1 84 ? -9.612 -12.157 7.451 1.00 83.31 84 ASP A CA 1
ATOM 656 C C . ASP A 1 84 ? -9.757 -10.982 8.430 1.00 83.31 84 ASP A C 1
ATOM 658 O O . ASP A 1 84 ? -10.858 -10.497 8.678 1.00 83.31 84 ASP A O 1
ATOM 662 N N . GLU A 1 85 ? -8.649 -10.505 9.001 1.00 85.44 85 GLU A N 1
ATOM 663 C CA . GLU A 1 85 ? -8.649 -9.375 9.931 1.00 85.44 85 GLU A CA 1
ATOM 664 C C . GLU A 1 85 ? -8.332 -8.035 9.230 1.00 85.44 85 GLU A C 1
ATOM 666 O O . GLU A 1 85 ? -8.363 -6.974 9.869 1.00 85.44 85 GLU A O 1
ATOM 671 N N . ILE A 1 86 ? -8.023 -8.055 7.924 1.00 88.88 86 ILE A N 1
ATOM 672 C CA . ILE A 1 86 ? -7.814 -6.841 7.129 1.00 88.88 86 ILE A CA 1
ATOM 673 C C . ILE A 1 86 ? -9.139 -6.082 7.047 1.00 88.88 86 ILE A C 1
ATOM 675 O O . ILE A 1 86 ? -10.188 -6.640 6.745 1.00 88.88 86 ILE A O 1
ATOM 679 N N . ARG A 1 87 ? -9.088 -4.773 7.295 1.00 90.88 87 ARG A N 1
ATOM 680 C CA . ARG A 1 87 ? -10.260 -3.888 7.246 1.00 90.88 87 ARG A CA 1
ATOM 681 C C . ARG A 1 87 ? -10.286 -2.989 6.023 1.00 90.88 87 ARG A C 1
ATOM 683 O O . ARG A 1 87 ? -11.359 -2.575 5.603 1.00 90.88 87 ARG A O 1
ATOM 690 N N . ALA A 1 88 ? -9.117 -2.653 5.488 1.00 92.06 88 ALA A N 1
ATOM 691 C CA . ALA A 1 88 ? -8.971 -1.855 4.280 1.00 92.06 88 ALA A CA 1
ATOM 692 C C . ALA A 1 88 ? -7.578 -2.047 3.672 1.00 92.06 88 ALA A C 1
ATOM 694 O O . ALA A 1 88 ? -6.642 -2.482 4.353 1.00 92.06 88 ALA A O 1
ATOM 695 N N . LEU A 1 89 ? -7.433 -1.651 2.411 1.00 92.06 89 LEU A N 1
ATOM 696 C CA . LEU A 1 89 ? -6.163 -1.621 1.698 1.00 92.06 89 LEU A CA 1
ATOM 697 C C . LEU A 1 89 ? -5.820 -0.205 1.217 1.00 92.06 89 LEU A C 1
ATOM 699 O O . LEU A 1 89 ? -6.678 0.548 0.764 1.00 92.06 89 LEU A O 1
ATOM 703 N N . LEU A 1 90 ? -4.538 0.151 1.265 1.00 92.19 90 LEU A N 1
ATOM 704 C CA . LEU A 1 90 ? -3.985 1.325 0.593 1.00 92.19 90 LEU A CA 1
ATOM 705 C C . LEU A 1 90 ? -3.151 0.857 -0.600 1.00 92.19 90 LEU A C 1
ATOM 707 O O . LEU A 1 90 ? -2.158 0.156 -0.417 1.00 92.19 90 LEU A O 1
ATOM 711 N N . GLY A 1 91 ? -3.521 1.259 -1.812 1.00 88.94 91 GLY A N 1
ATOM 712 C CA . GLY A 1 91 ? -2.786 0.950 -3.036 1.00 88.94 91 GLY A CA 1
ATOM 713 C C . GLY A 1 91 ? -1.907 2.121 -3.465 1.00 88.94 91 GLY A C 1
ATOM 714 O O . GLY A 1 91 ? -2.397 3.226 -3.667 1.00 88.94 91 GLY A O 1
ATOM 715 N N . ARG A 1 92 ? -0.602 1.912 -3.648 1.00 87.38 92 ARG A N 1
ATOM 716 C CA . ARG A 1 92 ? 0.324 2.922 -4.185 1.00 87.38 92 ARG A CA 1
ATOM 717 C C . ARG A 1 92 ? 0.790 2.548 -5.584 1.00 87.38 92 ARG A C 1
ATOM 719 O O . ARG A 1 92 ? 1.577 1.612 -5.744 1.00 87.38 92 ARG A O 1
ATOM 726 N N . PHE A 1 93 ? 0.423 3.365 -6.564 1.00 83.75 93 PHE A N 1
ATOM 727 C CA . PHE A 1 93 ? 0.811 3.180 -7.959 1.00 83.75 93 PHE A CA 1
ATOM 728 C C . PHE A 1 93 ? 2.227 3.689 -8.211 1.00 83.75 93 PHE A C 1
ATOM 730 O O . PHE A 1 93 ? 2.518 4.876 -8.088 1.00 83.75 93 PHE A O 1
ATOM 737 N N . THR A 1 94 ? 3.133 2.795 -8.574 1.00 73.62 94 THR A N 1
ATOM 738 C CA . THR A 1 94 ? 4.515 3.143 -8.912 1.00 73.62 94 THR A CA 1
ATOM 739 C C . THR A 1 94 ? 4.585 3.315 -10.422 1.00 73.62 94 THR A C 1
ATOM 741 O O . THR A 1 94 ? 4.307 2.371 -11.151 1.00 73.62 94 THR A O 1
ATOM 744 N N . TRP A 1 95 ? 4.921 4.524 -10.886 1.00 63.31 95 TRP A N 1
ATOM 745 C CA . TRP A 1 95 ? 5.117 4.835 -12.314 1.00 63.31 95 TRP A CA 1
ATOM 746 C C . TRP A 1 95 ? 3.920 4.579 -13.252 1.00 63.31 95 TRP A C 1
ATOM 748 O O . TRP A 1 95 ? 4.099 4.509 -14.466 1.00 63.31 95 TRP A O 1
ATOM 758 N N . LEU A 1 96 ? 2.692 4.538 -12.728 1.00 50.62 96 LEU A N 1
ATOM 759 C CA . LEU A 1 96 ? 1.492 4.665 -13.554 1.00 50.62 96 LEU A CA 1
ATOM 760 C C . LEU A 1 96 ? 1.224 6.159 -13.791 1.00 50.62 96 LEU A C 1
ATOM 762 O O . LEU A 1 96 ? 0.518 6.809 -13.022 1.00 50.62 96 LEU A O 1
ATOM 766 N N . TRP A 1 97 ? 1.846 6.737 -14.816 1.00 47.72 97 TRP A N 1
ATOM 767 C CA . TRP A 1 97 ? 1.168 7.803 -15.542 1.00 47.72 97 TRP A CA 1
ATOM 768 C C . TRP A 1 97 ? 0.592 7.173 -16.792 1.00 47.72 97 TRP A C 1
ATOM 770 O O . TRP A 1 97 ? 1.329 6.679 -17.644 1.00 47.72 97 TRP A O 1
ATOM 780 N N . ILE A 1 98 ? -0.740 7.154 -16.796 1.00 43.69 98 ILE A N 1
ATOM 781 C CA . ILE A 1 98 ? -1.605 7.233 -17.966 1.00 43.69 98 ILE A CA 1
ATOM 782 C C . ILE A 1 98 ? -0.817 7.949 -19.071 1.00 43.69 98 ILE A C 1
ATOM 784 O O . ILE A 1 98 ? -0.486 9.129 -18.926 1.00 43.69 98 ILE A O 1
ATOM 788 N N . ARG A 1 99 ? -0.396 7.190 -20.084 1.00 41.16 99 ARG A N 1
ATOM 789 C CA . ARG A 1 99 ? -0.136 7.783 -21.391 1.00 41.16 99 ARG A CA 1
ATOM 790 C C . ARG A 1 99 ? -1.477 8.111 -22.016 1.00 41.16 99 ARG A C 1
ATOM 792 O O . ARG A 1 99 ? -2.402 7.293 -21.811 1.00 41.16 99 ARG A O 1
#

Secondary structure (DSSP, 8-state):
---GGG-EEEEEE-SGGGS----S-EEEE--S-HHHHHHHHHHHTT-SSSS----S--S--EEEEEEESSS-TTS-TTPPP-GGG--EEEEEEES----